Protein AF-A0A915DZE4-F1 (afdb_monomer)

Organism: NCBI:txid166011

Solvent-accessible surface area (backbone atoms only — not comparable to full-atom values): 8549 Å² total; per-residue (Å²): 81,28,52,60,48,32,35,72,76,48,43,93,74,42,76,78,79,46,72,68,59,49,50,32,49,51,51,36,54,49,49,38,57,76,71,64,41,83,84,52,57,71,71,50,49,54,31,91,88,83,24,43,66,71,43,42,73,46,45,52,67,72,55,49,53,52,49,68,74,32,65,48,63,41,57,67,70,63,56,72,71,45,89,78,80,74,65,86,56,54,60,44,42,77,54,52,53,59,51,54,53,51,54,60,71,72,52,84,82,71,94,85,78,86,88,83,89,82,85,80,90,76,90,69,97,53,104,80,70,78,86,79,89,127

InterPro domains:
  IPR029526 PiggyBac transposable element-derived protein [PF13843] (2-133)

pLDDT: mean 93.44, std 6.14, range [62.28, 98.31]

Structure (mmCIF, N/CA/C/O backbone):
data_AF-A0A915DZE4-F1
#
_entry.id   AF-A0A915DZE4-F1
#
loop_
_atom_site.group_PDB
_atom_site.id
_atom_site.type_symbol
_atom_site.label_atom_id
_atom_site.label_alt_id
_atom_site.label_comp_id
_atom_site.label_asym_id
_atom_site.label_entity_id
_atom_site.label_seq_id
_atom_site.pdbx_PDB_ins_code
_atom_site.Cartn_x
_atom_site.Cartn_y
_atom_site.Cartn_z
_atom_site.occupancy
_atom_site.B_iso_or_equiv
_atom_site.auth_seq_id
_atom_site.auth_comp_id
_atom_site.auth_asym_id
_atom_site.auth_atom_id
_atom_site.pdbx_PDB_model_num
ATOM 1 N N . MET A 1 1 ? 12.616 0.025 4.282 1.00 92.31 1 MET A N 1
ATOM 2 C CA . MET A 1 1 ? 11.963 -1.303 4.396 1.00 92.31 1 MET A CA 1
ATOM 3 C C . MET A 1 1 ? 11.655 -1.867 3.018 1.00 92.31 1 MET A C 1
ATOM 5 O O . MET A 1 1 ? 12.255 -2.870 2.667 1.00 92.31 1 MET A O 1
ATOM 9 N N . THR A 1 2 ? 10.856 -1.178 2.197 1.00 96.19 2 THR A N 1
ATOM 10 C CA . THR A 1 2 ? 10.621 -1.548 0.786 1.00 96.19 2 THR A CA 1
ATOM 11 C C . THR A 1 2 ? 11.912 -1.739 -0.018 1.00 96.19 2 THR A C 1
ATOM 13 O O . THR A 1 2 ? 12.112 -2.805 -0.581 1.00 96.19 2 THR A O 1
ATOM 16 N N . ASN A 1 3 ? 12.840 -0.768 0.001 1.00 96.62 3 ASN A N 1
ATOM 17 C CA . ASN A 1 3 ? 14.107 -0.893 -0.742 1.00 96.62 3 ASN A CA 1
ATOM 18 C C . ASN A 1 3 ? 14.984 -2.049 -0.254 1.00 96.62 3 ASN A C 1
ATOM 20 O O . ASN A 1 3 ? 15.502 -2.796 -1.071 1.00 96.62 3 ASN A O 1
ATOM 24 N N . LYS A 1 4 ? 15.081 -2.242 1.069 1.00 94.75 4 LYS A N 1
ATOM 25 C CA . LYS A 1 4 ? 15.804 -3.374 1.668 1.00 94.75 4 LYS A CA 1
ATOM 26 C C . LYS A 1 4 ? 15.255 -4.711 1.152 1.00 94.75 4 LYS A C 1
ATOM 28 O O . LYS A 1 4 ? 16.024 -5.571 0.745 1.00 94.75 4 LYS A O 1
ATOM 33 N N . GLU A 1 5 ? 13.932 -4.871 1.135 1.00 94.81 5 GLU A N 1
ATOM 34 C CA . GLU A 1 5 ? 13.288 -6.095 0.646 1.00 94.81 5 GLU A CA 1
ATOM 35 C C . GLU A 1 5 ? 13.426 -6.270 -0.874 1.00 94.81 5 GLU A C 1
ATOM 37 O O . GLU A 1 5 ? 13.701 -7.375 -1.338 1.00 94.81 5 GLU A O 1
ATOM 42 N N . GLY A 1 6 ? 13.269 -5.191 -1.645 1.00 95.50 6 GLY A N 1
ATOM 43 C CA . GLY A 1 6 ? 13.457 -5.202 -3.095 1.00 95.50 6 GLY A CA 1
ATOM 44 C C . GLY A 1 6 ? 14.870 -5.639 -3.483 1.00 95.50 6 GLY A C 1
ATOM 45 O O . GLY A 1 6 ? 15.023 -6.580 -4.261 1.00 95.50 6 GLY A O 1
ATOM 46 N N . SER A 1 7 ? 15.894 -5.043 -2.866 1.00 95.69 7 SER A N 1
ATOM 47 C CA . SER A 1 7 ? 17.296 -5.437 -3.053 1.00 95.69 7 SER A CA 1
ATOM 48 C C . SER A 1 7 ? 17.574 -6.864 -2.581 1.00 95.69 7 SER A C 1
ATOM 50 O O . SER A 1 7 ? 18.320 -7.578 -3.236 1.00 95.69 7 SER A O 1
ATOM 52 N N . ARG A 1 8 ? 16.952 -7.332 -1.491 1.00 94.31 8 ARG A N 1
ATOM 53 C CA . ARG A 1 8 ? 17.127 -8.716 -1.015 1.00 94.31 8 ARG A CA 1
ATOM 54 C C . ARG A 1 8 ? 16.645 -9.755 -2.033 1.00 94.31 8 ARG A C 1
ATOM 56 O O . ARG A 1 8 ? 17.244 -10.818 -2.137 1.00 94.31 8 ARG A O 1
ATOM 63 N N . VAL A 1 9 ? 15.541 -9.485 -2.734 1.00 94.94 9 VAL A N 1
ATOM 64 C CA . VAL A 1 9 ? 14.909 -10.465 -3.639 1.00 94.94 9 VAL A CA 1
ATOM 65 C C . VAL A 1 9 ? 15.387 -10.331 -5.083 1.00 94.94 9 VAL A C 1
ATOM 67 O O . VAL A 1 9 ? 15.516 -11.341 -5.766 1.00 94.94 9 VAL A O 1
ATOM 70 N N . LEU A 1 10 ? 15.617 -9.108 -5.563 1.00 94.38 10 LEU A N 1
ATOM 71 C CA . LEU A 1 10 ? 15.992 -8.841 -6.956 1.00 94.38 10 LEU A CA 1
ATOM 72 C C . LEU A 1 10 ? 17.455 -8.411 -7.129 1.00 94.38 10 LEU A C 1
ATOM 74 O O . LEU A 1 10 ? 17.883 -8.191 -8.261 1.00 94.38 10 LEU A O 1
ATOM 78 N N . ALA A 1 11 ? 18.220 -8.293 -6.039 1.00 93.31 11 ALA A N 1
ATOM 79 C CA . ALA A 1 11 ? 19.620 -7.878 -6.051 1.00 93.31 11 ALA A CA 1
ATOM 80 C C . ALA A 1 11 ? 19.826 -6.614 -6.908 1.00 93.31 11 ALA A C 1
ATOM 82 O O . ALA A 1 11 ? 19.128 -5.613 -6.724 1.00 93.31 11 ALA A O 1
ATOM 83 N N . ASN A 1 12 ? 20.740 -6.682 -7.875 1.00 90.06 12 ASN A N 1
ATOM 84 C CA . ASN A 1 12 ? 21.133 -5.568 -8.739 1.00 90.06 12 ASN A CA 1
ATOM 85 C C . ASN A 1 12 ? 20.039 -5.138 -9.734 1.00 90.06 12 ASN A C 1
ATOM 87 O O . ASN A 1 12 ? 20.157 -4.090 -10.358 1.00 90.06 12 ASN A O 1
ATOM 91 N N . VAL A 1 13 ? 18.961 -5.917 -9.878 1.00 93.88 13 VAL A N 1
ATOM 92 C CA . VAL A 1 13 ? 17.813 -5.569 -10.733 1.00 93.88 13 VAL A CA 1
ATOM 93 C C . VAL A 1 13 ? 16.864 -4.596 -10.019 1.00 93.88 13 VAL A C 1
ATOM 95 O O . VAL A 1 13 ? 16.047 -3.925 -10.656 1.00 93.88 13 VAL A O 1
ATOM 98 N N . TRP A 1 14 ? 16.940 -4.486 -8.687 1.00 96.81 14 TRP A N 1
ATOM 99 C CA . TRP A 1 14 ? 16.095 -3.557 -7.944 1.00 96.81 14 TRP A CA 1
ATOM 100 C C . TRP A 1 14 ? 16.567 -2.112 -8.101 1.00 96.81 14 TRP A C 1
ATOM 102 O O . TRP A 1 14 ? 17.586 -1.700 -7.551 1.00 96.81 14 TRP A O 1
ATOM 112 N N . LYS A 1 15 ? 15.737 -1.2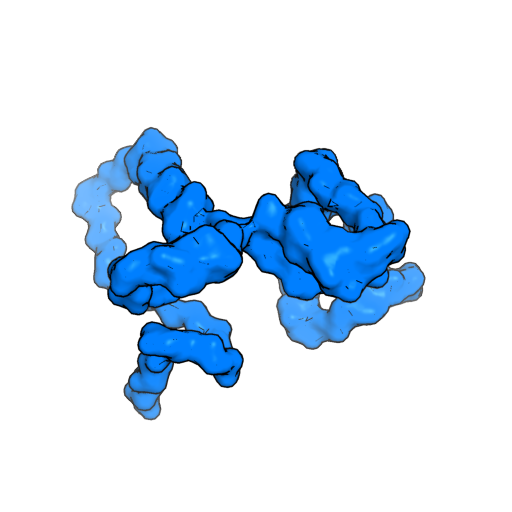95 -8.751 1.00 96.12 15 LYS A N 1
ATOM 113 C CA . LYS A 1 15 ? 15.829 0.161 -8.644 1.00 96.12 15 LYS A CA 1
ATOM 114 C C . LYS A 1 15 ? 15.226 0.616 -7.315 1.00 96.12 15 LYS A C 1
ATOM 116 O O . LYS A 1 15 ? 14.044 0.364 -7.059 1.00 96.12 15 LYS A O 1
ATOM 121 N N . SER A 1 16 ? 15.997 1.342 -6.508 1.00 97.38 16 SER A N 1
ATOM 122 C CA . SER A 1 16 ? 15.506 1.963 -5.273 1.00 97.38 16 SER A CA 1
ATOM 123 C C . SER A 1 16 ? 14.292 2.858 -5.532 1.00 97.38 16 SER A C 1
ATOM 125 O O . SER A 1 16 ? 14.325 3.750 -6.375 1.00 97.38 16 SER A O 1
ATOM 127 N N . LEU A 1 17 ? 13.214 2.601 -4.794 1.00 98.00 17 LEU A N 1
ATOM 128 C CA . LEU A 1 17 ? 12.009 3.416 -4.743 1.00 98.00 17 LEU A CA 1
ATOM 129 C C . LEU A 1 17 ? 12.315 4.725 -4.013 1.00 98.00 17 LEU A C 1
ATOM 131 O O . LEU A 1 17 ? 12.683 4.709 -2.833 1.00 98.00 17 LEU A O 1
ATOM 135 N N . THR A 1 18 ? 12.166 5.839 -4.723 1.00 98.00 18 THR A N 1
ATOM 136 C CA . THR A 1 18 ? 12.299 7.191 -4.167 1.00 98.00 18 THR A CA 1
ATOM 137 C C . THR A 1 18 ? 10.966 7.673 -3.598 1.00 98.00 18 THR A C 1
ATOM 139 O O . THR A 1 18 ? 9.907 7.117 -3.895 1.00 98.00 18 THR A O 1
ATOM 142 N N . ILE A 1 19 ? 10.998 8.736 -2.788 1.00 97.69 19 ILE A N 1
ATOM 143 C CA . ILE A 1 19 ? 9.777 9.351 -2.241 1.00 97.69 19 ILE A CA 1
ATOM 144 C C . ILE A 1 19 ? 8.887 9.888 -3.370 1.00 97.69 19 ILE A C 1
ATOM 146 O O . ILE A 1 19 ? 7.674 9.707 -3.337 1.00 97.69 19 ILE A O 1
ATOM 150 N N . GLU A 1 20 ? 9.480 10.517 -4.384 1.00 97.88 20 GLU A N 1
ATOM 151 C CA . GLU A 1 20 ? 8.759 11.047 -5.544 1.00 97.88 20 GLU A CA 1
ATOM 152 C C . GLU A 1 20 ? 8.062 9.935 -6.342 1.00 97.88 20 GLU A C 1
ATOM 154 O O . GLU A 1 20 ? 6.873 10.035 -6.640 1.00 97.88 20 GLU A O 1
ATOM 159 N N . GLU A 1 21 ? 8.765 8.833 -6.624 1.00 97.88 21 GLU A N 1
ATOM 160 C CA . GLU A 1 21 ? 8.179 7.677 -7.311 1.00 97.88 21 GLU A CA 1
ATOM 161 C C . GLU A 1 21 ? 7.088 7.015 -6.456 1.00 97.88 21 GLU A C 1
ATOM 163 O O . GLU A 1 21 ? 6.047 6.618 -6.980 1.00 97.88 21 GLU A O 1
ATOM 168 N N . PHE A 1 22 ? 7.266 6.958 -5.133 1.00 98.00 22 PHE A N 1
ATOM 169 C CA . PHE A 1 22 ? 6.233 6.460 -4.229 1.00 98.00 22 PHE A CA 1
ATOM 170 C C . PHE A 1 22 ? 4.981 7.352 -4.220 1.00 98.00 22 PHE A C 1
ATOM 172 O O . PHE A 1 22 ? 3.866 6.835 -4.236 1.00 98.00 22 PHE A O 1
ATOM 179 N N . ARG A 1 23 ? 5.132 8.681 -4.278 1.00 98.31 23 ARG A N 1
ATOM 180 C CA . ARG A 1 23 ? 3.997 9.611 -4.426 1.00 98.31 23 ARG A CA 1
ATOM 181 C C . ARG A 1 23 ? 3.270 9.411 -5.755 1.00 98.31 23 ARG A C 1
ATOM 183 O O . ARG A 1 23 ? 2.043 9.352 -5.757 1.00 98.31 23 ARG A O 1
ATOM 190 N N . ARG A 1 24 ? 3.998 9.230 -6.865 1.00 98.00 24 ARG A N 1
ATOM 191 C CA . ARG A 1 24 ? 3.398 8.875 -8.169 1.00 98.00 24 ARG A CA 1
ATOM 192 C C . ARG A 1 24 ? 2.627 7.557 -8.095 1.00 98.00 24 ARG A C 1
ATOM 194 O O . ARG A 1 24 ? 1.512 7.473 -8.597 1.00 98.00 24 ARG A O 1
ATOM 201 N N . PHE A 1 25 ? 3.183 6.553 -7.421 1.00 98.12 25 PHE A N 1
ATOM 202 C CA . PHE A 1 25 ? 2.518 5.271 -7.184 1.00 98.12 25 PHE A CA 1
ATOM 203 C C . PHE A 1 25 ? 1.201 5.426 -6.403 1.00 98.12 25 PHE A C 1
ATOM 205 O O . PHE A 1 25 ? 0.190 4.852 -6.806 1.00 98.12 25 PHE A O 1
ATOM 212 N N . LEU A 1 26 ? 1.180 6.233 -5.336 1.00 98.06 26 LEU A N 1
ATOM 213 C CA . LEU A 1 26 ? -0.057 6.544 -4.605 1.00 98.06 26 LEU A CA 1
ATOM 214 C C . LEU A 1 26 ? -1.068 7.290 -5.488 1.00 98.06 26 LEU A C 1
ATOM 216 O O . LEU A 1 26 ? -2.246 6.945 -5.486 1.00 98.06 26 LEU A O 1
ATOM 220 N N . GLY A 1 27 ? -0.607 8.249 -6.295 1.00 98.00 27 GLY A N 1
ATOM 221 C CA . GLY A 1 27 ? -1.447 8.945 -7.273 1.00 98.00 27 GLY A CA 1
ATOM 222 C C . GLY A 1 27 ? -2.109 7.987 -8.264 1.00 98.00 27 GLY A C 1
ATOM 223 O O . GLY A 1 27 ? -3.309 8.079 -8.506 1.00 98.00 27 GLY A O 1
ATOM 224 N N . VAL A 1 28 ? -1.363 7.001 -8.769 1.00 97.75 28 VAL A N 1
ATOM 225 C CA . VAL A 1 28 ? -1.914 5.938 -9.624 1.00 97.75 28 VAL A CA 1
ATOM 226 C C . VAL A 1 28 ? -2.987 5.125 -8.892 1.00 97.75 28 VAL A C 1
ATOM 228 O O . VAL A 1 28 ? -4.039 4.872 -9.474 1.00 97.75 28 VAL A O 1
ATOM 231 N N . LEU A 1 29 ? -2.778 4.747 -7.624 1.00 97.38 29 LEU A N 1
ATOM 232 C CA . LEU A 1 29 ? -3.801 4.037 -6.839 1.00 97.38 29 LEU A CA 1
ATOM 233 C C . LEU A 1 29 ? -5.084 4.865 -6.675 1.00 97.38 29 LEU A C 1
ATOM 235 O O . LEU A 1 29 ? -6.179 4.322 -6.832 1.00 97.38 29 LEU A O 1
ATOM 239 N N . PHE A 1 30 ? -4.963 6.171 -6.420 1.00 97.62 30 PHE A N 1
ATOM 240 C CA . PHE A 1 30 ? -6.121 7.064 -6.348 1.00 97.62 30 PHE A CA 1
ATOM 241 C C . PHE A 1 30 ? -6.852 7.162 -7.685 1.00 97.62 30 PHE A C 1
ATOM 243 O O . PHE A 1 30 ? -8.073 7.028 -7.714 1.00 97.62 30 PHE A O 1
ATOM 250 N N . LEU A 1 31 ? -6.127 7.310 -8.797 1.00 96.94 31 LEU A N 1
ATOM 251 C CA . LEU A 1 31 ? -6.727 7.345 -10.132 1.00 96.94 31 LEU A CA 1
ATOM 252 C C . LEU A 1 31 ? -7.471 6.043 -10.455 1.00 96.94 31 LEU A C 1
ATOM 254 O 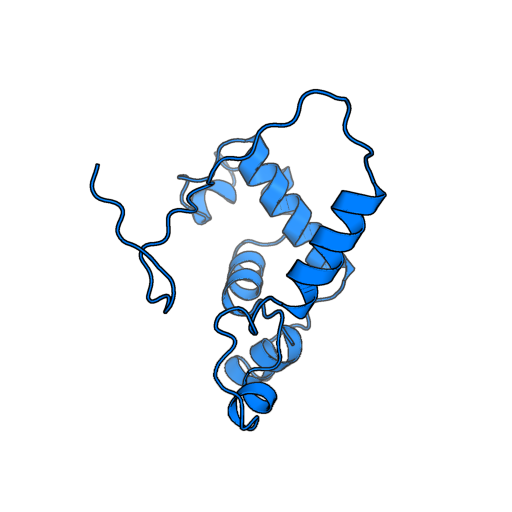O . LEU A 1 31 ? -8.598 6.096 -10.940 1.00 96.94 31 LEU A O 1
ATOM 258 N N . ILE A 1 32 ? -6.900 4.877 -10.137 1.00 96.50 32 ILE A N 1
ATOM 259 C CA . ILE A 1 32 ? -7.591 3.586 -10.305 1.00 96.50 32 ILE A CA 1
ATOM 260 C C . ILE A 1 32 ? -8.916 3.575 -9.528 1.00 96.50 32 ILE A C 1
ATOM 262 O O . ILE A 1 32 ? -9.927 3.108 -10.053 1.00 96.50 32 ILE A O 1
ATOM 266 N N . GLY A 1 33 ? -8.929 4.121 -8.308 1.00 95.94 33 GLY A N 1
ATOM 267 C CA . GLY A 1 33 ? -10.142 4.284 -7.504 1.00 95.94 33 GLY A CA 1
ATOM 268 C C . GLY A 1 33 ? -11.175 5.206 -8.155 1.00 95.94 33 GLY A C 1
ATOM 269 O O . GLY A 1 33 ? -12.326 4.803 -8.325 1.00 95.94 33 GLY A O 1
ATOM 270 N N . VAL A 1 34 ? -10.758 6.404 -8.580 1.00 95.81 34 VAL A N 1
ATOM 271 C CA . VAL A 1 34 ? -11.610 7.402 -9.257 1.00 95.81 34 VAL A CA 1
ATOM 272 C C . VAL A 1 34 ? -12.269 6.812 -10.502 1.00 95.81 34 VAL A C 1
ATOM 274 O O . VAL A 1 34 ? -13.474 6.949 -10.699 1.00 95.81 34 VAL A O 1
ATOM 277 N N . TYR A 1 35 ? -11.504 6.079 -11.307 1.00 94.94 35 TYR A N 1
ATOM 278 C CA . TYR A 1 35 ? -12.002 5.451 -12.527 1.00 94.94 35 TYR A CA 1
ATOM 279 C C . TYR A 1 35 ? -12.706 4.108 -12.310 1.00 94.94 35 TYR A C 1
ATOM 281 O O . TYR A 1 35 ? -13.032 3.435 -13.286 1.00 94.94 35 TYR A O 1
ATOM 289 N N . ARG A 1 36 ? -12.945 3.708 -11.053 1.00 95.00 36 ARG A N 1
ATOM 290 C CA . ARG A 1 36 ? -13.609 2.447 -10.678 1.00 95.00 36 ARG A CA 1
ATOM 291 C C . ARG A 1 36 ? -12.917 1.193 -11.233 1.00 95.00 36 ARG A C 1
ATOM 293 O O . ARG A 1 36 ? -13.540 0.140 -11.350 1.00 95.00 36 ARG A O 1
ATOM 300 N N . GLY A 1 37 ? -11.609 1.261 -11.474 1.00 93.75 37 GLY A N 1
ATOM 301 C CA . GLY A 1 37 ? -10.816 0.204 -12.107 1.00 93.75 37 GLY A CA 1
ATOM 302 C C . GLY A 1 37 ? -10.439 -0.968 -11.197 1.00 93.75 37 GLY A C 1
ATOM 303 O O . GLY A 1 37 ? -9.560 -1.750 -11.544 1.00 93.75 37 GLY A O 1
ATOM 304 N N . LYS A 1 38 ? -11.069 -1.116 -10.021 1.00 89.06 38 LYS A N 1
ATOM 305 C CA . LYS A 1 38 ? -10.704 -2.130 -9.008 1.00 89.06 38 LYS A CA 1
ATOM 306 C C . LYS A 1 38 ? -10.762 -3.578 -9.518 1.00 89.06 38 LYS A C 1
ATOM 308 O O . LYS A 1 38 ? -10.032 -4.425 -9.017 1.00 89.06 38 LYS A O 1
ATOM 313 N N . ASN A 1 39 ? -11.637 -3.846 -10.488 1.00 91.06 39 ASN A N 1
ATOM 314 C CA . ASN A 1 39 ? -11.852 -5.170 -11.076 1.00 91.06 39 ASN A CA 1
ATOM 315 C C . ASN A 1 39 ? -11.245 -5.287 -12.484 1.00 91.06 39 ASN A C 1
ATOM 317 O O . ASN A 1 39 ? -11.389 -6.323 -13.128 1.00 91.06 39 ASN A O 1
ATOM 321 N N . GLU A 1 40 ? -10.585 -4.237 -12.978 1.00 94.31 40 GLU A N 1
ATOM 322 C CA . GLU A 1 40 ? -9.905 -4.282 -14.267 1.00 94.31 40 GLU A CA 1
ATOM 323 C C . GLU A 1 40 ? -8.557 -5.000 -14.108 1.00 94.31 40 GLU A C 1
ATOM 325 O O . GLU A 1 40 ? -7.804 -4.713 -13.168 1.00 94.31 40 GLU A O 1
ATOM 330 N N . PRO A 1 41 ? -8.192 -5.911 -15.026 1.00 94.56 41 PRO A N 1
ATOM 331 C CA . PRO A 1 41 ? -6.851 -6.466 -15.037 1.00 94.56 41 PRO A CA 1
ATOM 332 C C . PRO A 1 41 ? -5.822 -5.339 -15.147 1.00 94.56 41 PRO A C 1
ATOM 334 O O . PRO A 1 41 ? -5.907 -4.493 -16.036 1.00 94.56 41 PRO A O 1
ATOM 337 N N . VAL A 1 42 ? -4.801 -5.356 -14.290 1.00 93.56 42 VAL A N 1
ATOM 338 C CA . VAL A 1 42 ? -3.739 -4.334 -14.296 1.00 93.56 42 VAL A CA 1
ATOM 339 C C . VAL A 1 42 ? -3.132 -4.103 -15.694 1.00 93.56 42 VAL A C 1
ATOM 341 O O . VAL A 1 42 ? -2.911 -2.949 -16.045 1.00 93.56 42 VAL A O 1
ATOM 344 N N . PRO A 1 43 ? -2.912 -5.108 -16.567 1.00 95.00 43 PRO A N 1
ATOM 345 C CA . PRO A 1 43 ? -2.443 -4.839 -17.927 1.00 95.00 43 PRO A CA 1
ATOM 346 C C . PRO A 1 43 ? -3.392 -3.980 -18.772 1.00 95.00 43 PRO A C 1
ATOM 348 O O . PRO A 1 43 ? -2.908 -3.239 -19.624 1.00 95.00 43 PRO A O 1
ATOM 351 N N . MET A 1 44 ? -4.705 -4.052 -18.535 1.00 95.38 44 MET A N 1
ATOM 352 C CA . MET A 1 44 ? -5.715 -3.263 -19.250 1.00 95.38 44 MET A CA 1
ATOM 353 C C . MET A 1 44 ? -5.708 -1.802 -18.805 1.00 95.38 44 MET A C 1
ATOM 355 O O . MET A 1 44 ? -5.764 -0.914 -19.650 1.00 95.38 44 MET A O 1
ATOM 359 N N . LEU A 1 45 ? -5.494 -1.542 -17.510 1.00 95.38 45 LEU A N 1
ATOM 360 C CA . LEU A 1 45 ? -5.321 -0.182 -16.982 1.00 95.38 45 LEU A CA 1
ATOM 361 C C . LEU A 1 45 ? -4.165 0.571 -17.679 1.00 95.38 45 LEU A C 1
ATOM 363 O O . LEU A 1 45 ? -4.233 1.788 -17.855 1.00 95.38 45 LEU A O 1
ATOM 367 N N . TRP A 1 46 ? -3.139 -0.169 -18.125 1.00 96.38 46 TRP A N 1
ATOM 368 C CA . TRP A 1 46 ? -1.971 0.332 -18.861 1.00 96.38 46 TRP A CA 1
ATOM 369 C C . TRP A 1 46 ? -2.015 0.091 -20.380 1.00 96.38 46 TRP A C 1
ATOM 371 O O . TRP A 1 46 ? -1.020 0.341 -21.061 1.00 96.38 46 TRP A O 1
ATOM 381 N N . ASN A 1 47 ? -3.121 -0.405 -20.938 1.00 95.88 47 ASN A N 1
ATOM 382 C CA . ASN A 1 47 ? -3.235 -0.630 -22.379 1.00 95.88 47 ASN A CA 1
ATOM 383 C C . ASN A 1 47 ? -3.210 0.708 -23.138 1.00 95.88 47 ASN A C 1
ATOM 385 O O . ASN A 1 47 ? -3.740 1.691 -22.634 1.00 95.88 47 ASN A O 1
ATOM 389 N N . MET A 1 48 ? -2.617 0.761 -24.334 1.00 94.31 48 MET A N 1
ATOM 390 C CA . MET A 1 48 ? -2.505 1.997 -25.127 1.00 94.31 48 MET A CA 1
ATOM 391 C C . MET A 1 48 ? -3.853 2.531 -25.628 1.00 94.31 48 MET A C 1
ATOM 393 O O . MET A 1 48 ? -4.071 3.738 -25.590 1.00 94.31 48 MET A O 1
ATOM 397 N N . ASN A 1 49 ? -4.755 1.636 -26.031 1.00 93.62 49 ASN A N 1
ATOM 398 C CA . ASN A 1 49 ? -6.012 1.973 -26.700 1.00 93.62 49 ASN A CA 1
ATOM 399 C C . ASN A 1 49 ? -7.167 2.153 -25.710 1.00 93.62 49 ASN A C 1
ATOM 401 O O . ASN A 1 49 ? -7.982 3.051 -25.872 1.00 93.62 49 ASN A O 1
ATOM 405 N N . ILE A 1 50 ? -7.235 1.293 -24.689 1.00 91.38 50 ILE A N 1
ATOM 406 C CA . ILE A 1 50 ? -8.357 1.257 -23.730 1.00 91.38 50 ILE A CA 1
ATOM 407 C C . ILE A 1 50 ? -7.956 1.637 -22.301 1.00 91.38 50 ILE A C 1
ATOM 409 O O . ILE A 1 50 ? -8.809 1.808 -21.434 1.00 91.38 50 ILE A O 1
ATOM 413 N N . GLY A 1 51 ? -6.653 1.737 -22.033 1.00 92.19 51 GLY A N 1
ATOM 414 C CA . GLY A 1 51 ? -6.142 2.163 -20.736 1.00 92.19 51 GLY A CA 1
ATOM 415 C C . GLY A 1 51 ? -6.153 3.681 -20.593 1.00 92.19 51 GLY A C 1
ATOM 416 O O . GLY A 1 51 ? -6.541 4.422 -21.495 1.00 92.19 51 GLY A O 1
ATOM 417 N N . ARG A 1 52 ? -5.680 4.161 -19.443 1.00 93.75 52 ARG A N 1
ATOM 418 C CA . ARG A 1 52 ? -5.730 5.589 -19.102 1.00 93.75 52 ARG A CA 1
ATOM 419 C C . ARG A 1 52 ? -4.338 6.184 -19.154 1.00 93.75 52 ARG A C 1
ATOM 421 O O . ARG A 1 52 ? -3.434 5.726 -18.457 1.00 93.75 52 ARG A O 1
ATOM 428 N N . GLU A 1 53 ? -4.174 7.227 -19.958 1.00 93.81 53 GLU A N 1
ATOM 429 C CA . GLU A 1 53 ? -2.875 7.863 -20.164 1.00 93.81 53 GLU A CA 1
ATOM 430 C C . GLU A 1 53 ? -2.265 8.377 -18.853 1.00 93.81 53 GLU A C 1
ATOM 432 O O . GLU A 1 53 ? -1.099 8.115 -18.577 1.00 93.81 53 GLU A O 1
ATOM 437 N N . CYS A 1 54 ? -3.063 9.005 -17.987 1.00 93.81 54 CYS A N 1
ATOM 438 C CA . CYS A 1 54 ? -2.606 9.481 -16.679 1.00 93.81 54 CYS A CA 1
ATOM 439 C C . CYS A 1 54 ? -2.070 8.358 -15.768 1.00 93.81 54 CYS A C 1
ATOM 441 O O . CYS A 1 54 ? -1.129 8.580 -15.007 1.00 93.81 54 CYS A O 1
ATOM 443 N N . ILE A 1 55 ? -2.607 7.137 -15.877 1.00 94.88 55 ILE A N 1
ATOM 444 C CA . ILE A 1 55 ? -2.096 5.957 -15.164 1.00 94.88 55 ILE A CA 1
ATOM 445 C C . ILE A 1 55 ? -0.777 5.490 -15.792 1.00 94.88 55 ILE A C 1
ATOM 447 O O . ILE A 1 55 ? 0.198 5.257 -15.072 1.00 94.88 55 ILE A O 1
ATOM 451 N N . ARG A 1 56 ? -0.725 5.395 -17.129 1.00 94.50 56 ARG A N 1
ATOM 452 C CA . ARG A 1 56 ? 0.477 4.974 -17.871 1.00 94.50 56 ARG A CA 1
ATOM 453 C C . ARG A 1 56 ? 1.662 5.906 -17.634 1.00 94.50 56 ARG A C 1
ATOM 455 O O . ARG A 1 56 ? 2.761 5.423 -17.366 1.00 94.50 56 ARG A O 1
ATOM 462 N N . ASN A 1 57 ? 1.416 7.211 -17.689 1.00 94.44 57 ASN A N 1
ATOM 463 C CA . ASN A 1 57 ? 2.429 8.253 -17.531 1.00 94.44 57 ASN A CA 1
ATOM 464 C C . ASN A 1 57 ? 2.831 8.451 -16.060 1.00 94.44 57 ASN A C 1
ATOM 466 O O . ASN A 1 57 ? 3.915 8.958 -15.786 1.00 94.44 57 ASN A O 1
ATOM 470 N N . GLY A 1 58 ? 1.991 8.030 -15.105 1.00 95.56 58 GLY A N 1
ATOM 471 C CA . GLY A 1 58 ? 2.295 8.112 -13.677 1.00 95.56 58 GLY A CA 1
ATOM 472 C C . GLY A 1 58 ? 3.410 7.155 -13.248 1.00 95.56 58 GLY A C 1
ATOM 473 O O . GLY A 1 58 ? 4.416 7.578 -12.679 1.00 95.56 58 GLY A O 1
ATOM 474 N N . VAL A 1 59 ? 3.246 5.854 -13.507 1.00 96.38 59 VAL A N 1
ATOM 475 C CA . VAL A 1 59 ? 4.247 4.814 -13.201 1.00 96.38 59 VAL A CA 1
ATOM 476 C C . VAL A 1 59 ? 4.176 3.729 -14.270 1.00 96.38 59 VAL A C 1
ATOM 478 O O . VAL A 1 59 ? 3.091 3.262 -14.594 1.00 96.38 59 VAL A O 1
ATOM 481 N N . ALA A 1 60 ? 5.315 3.251 -14.780 1.00 96.44 60 ALA A N 1
ATOM 482 C CA . ALA A 1 60 ? 5.330 2.141 -15.736 1.00 96.44 60 ALA A CA 1
ATOM 483 C C . ALA A 1 60 ? 4.725 0.852 -15.137 1.00 96.44 60 ALA A C 1
ATOM 485 O O . ALA A 1 60 ? 5.013 0.498 -13.993 1.00 96.44 60 ALA A O 1
ATOM 486 N N . ARG A 1 61 ? 3.959 0.082 -15.923 1.00 96.81 61 ARG A N 1
ATOM 487 C CA . ARG A 1 61 ? 3.230 -1.120 -15.456 1.00 96.81 61 ARG A CA 1
ATOM 488 C C . ARG A 1 61 ? 4.095 -2.108 -14.664 1.00 96.81 61 ARG A C 1
ATOM 490 O O . ARG A 1 61 ? 3.731 -2.535 -13.572 1.00 96.81 61 ARG A O 1
ATOM 497 N N . ASN A 1 62 ? 5.256 -2.481 -15.204 1.00 95.94 62 ASN A N 1
ATOM 498 C CA . ASN A 1 62 ? 6.144 -3.447 -14.546 1.00 95.94 62 ASN A CA 1
ATOM 499 C C . ASN A 1 62 ? 6.714 -2.878 -13.239 1.00 95.94 62 ASN A C 1
ATOM 501 O O . ASN A 1 62 ? 6.883 -3.608 -12.262 1.00 95.94 62 ASN A O 1
ATOM 505 N N . ARG A 1 63 ? 6.951 -1.562 -13.194 1.00 96.62 63 ARG A N 1
ATOM 506 C CA . ARG A 1 63 ? 7.394 -0.871 -11.986 1.00 96.62 63 ARG A CA 1
ATOM 507 C C . ARG A 1 63 ? 6.292 -0.826 -10.927 1.00 96.62 63 ARG A C 1
ATOM 509 O O . ARG A 1 63 ? 6.573 -1.080 -9.761 1.00 96.62 63 ARG A O 1
ATOM 516 N N . PHE A 1 64 ? 5.040 -0.607 -11.327 1.00 97.31 64 PHE A N 1
ATOM 517 C CA . PHE A 1 64 ? 3.877 -0.690 -10.441 1.00 97.31 64 PHE A CA 1
ATOM 518 C C . PHE A 1 64 ? 3.764 -2.075 -9.779 1.00 97.31 64 PHE A C 1
ATOM 520 O O . PHE A 1 64 ? 3.657 -2.162 -8.556 1.00 97.31 64 PHE A O 1
ATOM 527 N N . TYR A 1 65 ? 3.906 -3.162 -10.549 1.00 96.50 65 TYR A N 1
ATOM 528 C CA . TYR A 1 65 ? 3.944 -4.527 -10.001 1.00 96.50 65 TYR A CA 1
ATOM 529 C C . TYR A 1 65 ? 5.101 -4.758 -9.026 1.00 96.50 65 TYR A C 1
ATOM 531 O O . TYR A 1 65 ? 4.917 -5.380 -7.978 1.00 96.50 65 TYR A O 1
ATOM 539 N N . GLN A 1 66 ? 6.296 -4.266 -9.357 1.00 96.69 66 GLN A N 1
ATOM 540 C CA . GLN A 1 66 ? 7.458 -4.359 -8.475 1.00 96.69 66 GLN A CA 1
ATOM 541 C C . GLN A 1 66 ? 7.203 -3.656 -7.136 1.00 96.69 66 GLN A C 1
ATOM 543 O O . GLN A 1 66 ? 7.438 -4.249 -6.082 1.00 96.69 66 GLN A O 1
ATOM 548 N N . ILE A 1 67 ? 6.685 -2.424 -7.165 1.00 97.81 67 ILE A N 1
ATOM 549 C CA . ILE A 1 67 ? 6.366 -1.667 -5.950 1.00 97.81 67 ILE A CA 1
ATOM 550 C C . ILE A 1 67 ? 5.299 -2.407 -5.137 1.00 97.81 67 ILE A C 1
ATOM 552 O O . ILE A 1 67 ? 5.524 -2.650 -3.954 1.00 97.81 67 ILE A O 1
ATOM 556 N N . LEU A 1 68 ? 4.200 -2.851 -5.762 1.00 96.25 68 LEU A N 1
ATOM 557 C CA . LEU A 1 68 ? 3.150 -3.628 -5.088 1.00 96.25 68 LEU A CA 1
ATOM 558 C C . LEU A 1 68 ? 3.699 -4.874 -4.384 1.00 96.25 68 LEU A C 1
ATOM 560 O O . LEU A 1 68 ? 3.345 -5.150 -3.240 1.00 96.25 68 LEU A O 1
ATOM 564 N N . ARG A 1 69 ? 4.584 -5.626 -5.047 1.00 95.88 69 ARG A N 1
ATOM 565 C CA . ARG A 1 69 ? 5.151 -6.869 -4.506 1.00 95.88 69 ARG A CA 1
ATOM 566 C C . ARG A 1 69 ? 6.048 -6.628 -3.288 1.00 95.88 69 ARG A C 1
ATOM 568 O O . ARG A 1 69 ? 6.041 -7.420 -2.336 1.00 95.88 69 ARG A O 1
ATOM 575 N N . PHE A 1 70 ? 6.844 -5.562 -3.317 1.00 96.88 70 PHE A N 1
ATOM 576 C CA . PHE A 1 70 ? 7.897 -5.323 -2.326 1.00 96.88 70 PHE A CA 1
ATOM 577 C C . PHE A 1 70 ? 7.578 -4.229 -1.310 1.00 96.88 70 PHE A C 1
ATOM 579 O O . PHE A 1 70 ? 8.395 -3.998 -0.423 1.00 96.88 70 PHE A O 1
ATOM 586 N N . LEU A 1 71 ? 6.406 -3.590 -1.375 1.00 97.06 71 LEU A N 1
ATOM 587 C CA . LEU A 1 71 ? 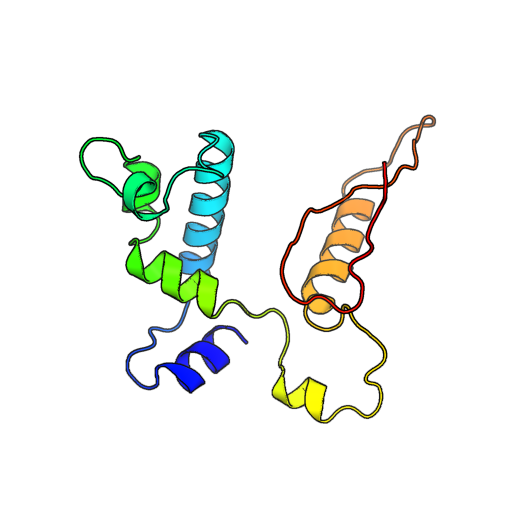5.981 -2.605 -0.382 1.00 97.06 71 LEU A CA 1
ATOM 588 C C . LEU A 1 71 ? 6.001 -3.222 1.028 1.00 97.06 71 LEU A C 1
ATOM 590 O O . LEU A 1 71 ? 5.443 -4.300 1.265 1.00 97.06 71 LEU A O 1
ATOM 594 N N . ARG A 1 72 ? 6.700 -2.565 1.961 1.00 95.62 72 ARG A N 1
ATOM 595 C CA . ARG A 1 72 ? 6.828 -2.982 3.367 1.00 95.62 72 ARG A CA 1
ATOM 596 C C . ARG A 1 72 ? 6.766 -1.770 4.294 1.00 95.62 72 ARG A C 1
ATOM 598 O O . ARG A 1 72 ? 7.461 -0.783 4.055 1.00 95.62 72 ARG A O 1
ATOM 605 N N . PHE A 1 73 ? 6.031 -1.909 5.397 1.00 94.94 73 PHE A N 1
ATOM 606 C CA . PHE A 1 73 ? 5.882 -0.888 6.446 1.00 94.94 73 PHE A CA 1
ATOM 607 C C . PHE A 1 73 ? 6.567 -1.262 7.773 1.00 94.94 73 PHE A C 1
ATOM 609 O O . PHE A 1 73 ? 6.554 -0.483 8.723 1.00 94.94 73 PHE A O 1
ATOM 616 N N . ASP A 1 74 ? 7.214 -2.428 7.822 1.00 93.06 74 ASP A N 1
ATOM 617 C CA . ASP A 1 74 ? 8.024 -2.883 8.952 1.00 93.06 74 ASP A CA 1
ATOM 618 C C . ASP A 1 74 ? 9.257 -3.688 8.475 1.00 93.06 74 ASP A C 1
ATOM 620 O O . ASP A 1 74 ? 9.314 -4.141 7.325 1.00 93.06 74 ASP A O 1
ATOM 624 N N . ASP A 1 75 ? 10.255 -3.863 9.350 1.00 90.31 75 ASP A N 1
ATOM 625 C CA . ASP A 1 75 ? 11.398 -4.756 9.132 1.00 90.31 75 ASP A CA 1
ATOM 626 C C . ASP A 1 75 ? 11.081 -6.159 9.675 1.00 90.31 75 ASP A C 1
ATOM 628 O O . ASP A 1 75 ? 11.129 -6.426 10.879 1.00 90.31 75 ASP A O 1
ATOM 632 N N . ALA A 1 76 ? 10.783 -7.079 8.755 1.00 87.12 76 ALA A N 1
ATOM 633 C CA . ALA A 1 76 ? 10.419 -8.449 9.093 1.00 87.12 76 ALA A CA 1
ATOM 634 C C . ALA A 1 76 ? 11.544 -9.236 9.789 1.00 87.12 76 ALA A C 1
ATOM 636 O O . ALA A 1 76 ? 11.245 -10.132 10.578 1.00 87.12 76 ALA A O 1
ATOM 637 N N . GLU A 1 77 ? 12.818 -8.938 9.522 1.00 87.06 77 GLU A N 1
ATOM 638 C CA . GLU A 1 77 ? 13.941 -9.618 10.178 1.00 87.06 77 GLU A CA 1
ATOM 639 C C . GLU A 1 77 ? 14.055 -9.192 11.629 1.00 87.06 77 GLU A C 1
ATOM 641 O O . GLU A 1 77 ? 14.144 -10.047 12.511 1.00 87.06 77 GLU A O 1
ATOM 646 N N . ARG A 1 78 ? 13.981 -7.881 11.880 1.00 86.12 78 ARG A N 1
ATOM 647 C CA . ARG A 1 78 ? 13.976 -7.345 13.242 1.00 86.12 78 ARG A CA 1
ATOM 648 C C . ARG A 1 78 ? 12.801 -7.915 14.028 1.00 86.12 78 ARG A C 1
ATOM 650 O O . ARG A 1 78 ? 12.998 -8.427 15.123 1.00 86.12 78 ARG A O 1
ATOM 657 N N . ARG A 1 79 ? 11.599 -7.903 13.448 1.00 86.69 79 ARG A N 1
ATOM 658 C CA . ARG A 1 79 ? 10.393 -8.425 14.104 1.00 86.69 79 ARG A CA 1
ATOM 659 C C . ARG A 1 79 ? 10.481 -9.914 14.430 1.00 86.69 79 ARG A C 1
ATOM 661 O O . ARG A 1 79 ? 10.022 -10.322 15.488 1.00 86.69 79 ARG A O 1
ATOM 668 N N . ARG A 1 80 ? 11.098 -10.736 13.571 1.00 84.75 80 ARG A N 1
ATOM 669 C CA . ARG A 1 80 ? 11.300 -12.172 13.853 1.00 84.75 80 ARG A CA 1
ATOM 670 C C . ARG A 1 80 ? 12.186 -12.433 15.075 1.00 84.75 80 ARG A C 1
ATOM 672 O O . ARG A 1 80 ? 12.027 -13.489 15.687 1.00 84.75 80 ARG A O 1
ATOM 679 N N . ARG A 1 81 ? 13.088 -11.503 15.404 1.00 84.69 81 ARG A N 1
ATOM 680 C CA . ARG A 1 81 ? 14.013 -11.581 16.546 1.00 84.69 81 ARG A CA 1
ATOM 681 C C . ARG A 1 81 ? 13.416 -11.051 17.853 1.00 84.69 81 ARG A C 1
ATOM 683 O O . ARG A 1 81 ? 14.018 -11.259 18.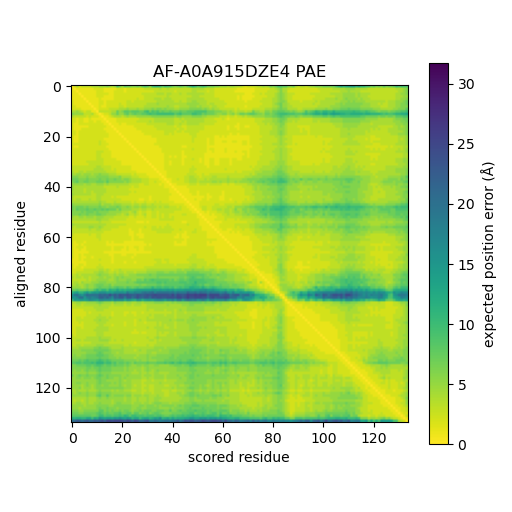897 1.00 84.69 81 ARG A O 1
ATOM 690 N N . LEU A 1 82 ? 12.269 -10.366 17.812 1.00 80.62 82 LEU A N 1
ATOM 691 C CA . LEU A 1 82 ? 11.632 -9.848 19.022 1.00 80.62 82 LEU A CA 1
ATOM 692 C C . LEU A 1 82 ? 10.925 -10.982 19.796 1.00 80.62 82 LEU A C 1
ATOM 694 O O . LEU A 1 82 ? 10.238 -11.792 19.161 1.00 80.62 82 LEU A O 1
ATOM 698 N N . PRO A 1 83 ? 11.057 -11.034 21.139 1.00 66.44 83 PRO A N 1
ATOM 699 C CA . PRO A 1 83 ? 10.421 -12.062 21.973 1.00 66.44 83 PRO A CA 1
ATOM 700 C C . PRO A 1 83 ? 8.888 -12.011 21.913 1.00 66.44 83 PRO A C 1
ATOM 702 O O . PRO A 1 83 ? 8.208 -13.036 21.932 1.00 66.44 83 PRO A O 1
ATOM 705 N N . GLU A 1 84 ? 8.330 -10.808 21.784 1.00 62.28 84 GLU A N 1
ATOM 706 C CA . GLU A 1 84 ? 6.892 -10.569 21.834 1.00 62.28 84 GLU A CA 1
ATOM 707 C C . GLU A 1 84 ? 6.251 -10.656 20.447 1.00 62.28 84 GLU A C 1
ATOM 709 O O . GLU A 1 84 ? 6.002 -9.665 19.761 1.00 62.28 84 GLU A O 1
ATOM 714 N N . ARG A 1 85 ? 5.933 -11.879 20.018 1.00 67.31 85 ARG A N 1
ATOM 715 C CA . ARG A 1 85 ? 5.216 -12.146 18.755 1.00 67.31 85 ARG A CA 1
ATOM 716 C C . ARG A 1 85 ? 3.693 -11.987 18.861 1.00 67.31 85 ARG A C 1
ATOM 718 O O . ARG A 1 85 ? 2.958 -12.635 18.119 1.00 67.31 85 ARG A O 1
ATOM 725 N N . ARG A 1 86 ? 3.204 -11.173 19.801 1.00 76.50 86 ARG A N 1
ATOM 726 C CA . ARG A 1 86 ? 1.765 -11.073 20.104 1.00 76.50 86 ARG A CA 1
ATOM 727 C C . ARG A 1 86 ? 1.030 -10.068 19.218 1.00 76.50 86 ARG A C 1
ATOM 729 O O . ARG A 1 86 ? -0.128 -10.303 18.882 1.00 76.50 86 ARG A O 1
ATOM 736 N N . ASP A 1 87 ? 1.695 -8.996 18.786 1.00 88.25 87 ASP A N 1
ATOM 737 C CA . ASP A 1 87 ? 1.055 -7.982 17.945 1.00 88.25 87 ASP A CA 1
ATOM 738 C C . ASP A 1 87 ? 0.903 -8.461 16.491 1.00 88.25 87 ASP A C 1
ATOM 740 O O . ASP A 1 87 ? 1.820 -8.369 15.668 1.00 88.25 87 ASP A O 1
ATOM 744 N N . LYS A 1 88 ? -0.295 -8.949 16.156 1.00 89.69 88 LYS A N 1
ATOM 745 C CA . LYS A 1 88 ? -0.633 -9.382 14.795 1.00 89.69 88 LYS A CA 1
ATOM 746 C C . LYS A 1 88 ? -0.646 -8.224 13.778 1.00 89.69 88 LYS A C 1
ATOM 748 O O . LYS A 1 88 ? -0.478 -8.489 12.587 1.00 89.69 88 LYS A O 1
ATOM 753 N N . LEU A 1 89 ? -0.798 -6.968 14.217 1.00 91.75 89 LEU A N 1
ATOM 754 C CA . LEU A 1 89 ? -0.782 -5.760 13.371 1.00 91.75 89 LEU A CA 1
ATOM 755 C C . LEU A 1 89 ? 0.600 -5.098 13.269 1.00 91.75 89 LEU A C 1
ATOM 757 O O . LEU A 1 89 ? 0.759 -4.125 12.525 1.00 91.75 89 LEU A O 1
ATOM 761 N N . ALA A 1 90 ? 1.623 -5.654 13.925 1.00 91.44 90 ALA A N 1
ATOM 762 C CA . ALA A 1 90 ? 2.992 -5.144 13.875 1.00 91.44 90 ALA A CA 1
ATOM 763 C C . ALA A 1 90 ? 3.505 -4.799 12.455 1.00 91.44 90 ALA A C 1
ATOM 765 O O . ALA A 1 90 ? 4.185 -3.780 12.322 1.00 91.44 90 ALA A O 1
ATOM 766 N N . PRO A 1 91 ? 3.167 -5.547 11.374 1.00 92.81 91 PRO A N 1
ATOM 767 C CA . PRO A 1 91 ? 3.619 -5.208 10.024 1.00 92.81 91 PRO A CA 1
ATOM 768 C C . PRO A 1 91 ? 3.183 -3.835 9.495 1.00 92.81 91 PRO A C 1
ATOM 770 O O . PRO A 1 91 ? 3.820 -3.355 8.562 1.00 92.81 91 PRO A O 1
ATOM 773 N N . ILE A 1 92 ? 2.118 -3.233 10.039 1.00 94.38 92 ILE A N 1
ATOM 774 C CA . ILE A 1 92 ? 1.582 -1.929 9.604 1.00 94.38 92 ILE A CA 1
ATOM 775 C C . ILE A 1 92 ? 1.515 -0.885 10.725 1.00 94.38 92 ILE A C 1
ATOM 777 O O . ILE A 1 92 ? 1.281 0.289 10.444 1.00 94.38 92 ILE A O 1
ATOM 781 N N . ARG A 1 93 ? 1.751 -1.284 11.982 1.00 92.94 93 ARG A N 1
ATOM 782 C CA . ARG A 1 93 ? 1.599 -0.449 13.186 1.00 92.94 93 ARG A CA 1
ATOM 783 C C . ARG A 1 93 ? 2.258 0.928 13.063 1.00 92.94 93 ARG A C 1
ATOM 785 O O . ARG A 1 93 ? 1.650 1.932 13.408 1.00 92.94 93 ARG A O 1
ATOM 792 N N . LYS A 1 94 ? 3.474 0.977 12.505 1.00 93.12 94 LYS A N 1
ATOM 793 C CA . LYS A 1 94 ? 4.271 2.210 12.342 1.00 93.12 94 LYS A CA 1
ATOM 794 C C . LYS A 1 94 ? 3.657 3.247 11.402 1.00 93.12 94 LYS A C 1
ATOM 796 O O . LYS A 1 94 ? 4.073 4.396 11.442 1.00 93.12 94 LYS A O 1
ATOM 801 N N . VAL A 1 95 ? 2.722 2.843 10.547 1.00 95.38 95 VAL A N 1
ATOM 802 C CA . VAL A 1 95 ? 1.969 3.753 9.672 1.00 95.38 95 VAL A CA 1
ATOM 803 C C . VAL A 1 95 ? 0.557 3.953 10.207 1.00 95.38 95 VAL A C 1
ATOM 805 O O . VAL A 1 95 ? 0.052 5.067 10.189 1.00 95.38 95 VAL A O 1
ATOM 808 N N . PHE A 1 96 ? -0.056 2.889 10.725 1.00 95.81 96 PHE A N 1
ATOM 809 C CA . PHE A 1 96 ? -1.434 2.908 11.198 1.00 95.81 96 PHE A CA 1
ATOM 810 C C . PHE A 1 96 ? -1.641 3.793 12.438 1.00 95.81 96 PHE A C 1
ATOM 812 O O . PHE A 1 96 ? -2.588 4.573 12.464 1.00 95.81 96 PHE A O 1
ATOM 819 N N . GLU A 1 97 ? -0.762 3.718 13.446 1.00 96.62 97 GLU A N 1
ATOM 820 C CA . GLU A 1 97 ? -0.925 4.527 14.667 1.00 96.62 97 GLU A CA 1
ATOM 821 C C . GLU A 1 97 ? -0.770 6.029 14.405 1.00 96.62 97 GLU A C 1
ATOM 823 O O . GLU A 1 97 ? -1.688 6.770 14.762 1.00 96.62 97 GLU A O 1
ATOM 828 N N . PRO A 1 98 ? 0.306 6.509 13.738 1.00 97.62 98 PRO A N 1
ATOM 829 C CA . PRO A 1 98 ? 0.417 7.933 13.429 1.00 97.62 98 PRO A CA 1
ATOM 830 C C . PRO A 1 98 ? -0.748 8.433 12.574 1.00 97.62 98 PRO A C 1
ATOM 832 O O . PRO A 1 98 ? -1.291 9.493 12.853 1.00 97.62 98 PRO A O 1
ATOM 835 N N . PHE A 1 99 ? -1.200 7.631 11.603 1.00 96.94 99 PHE A N 1
ATOM 836 C CA . PHE A 1 99 ? -2.349 7.982 10.773 1.00 96.94 99 PHE A CA 1
ATOM 837 C C . PHE A 1 99 ? -3.619 8.218 11.605 1.00 96.94 99 PHE A C 1
ATOM 839 O O . PHE A 1 99 ? -4.284 9.233 11.428 1.00 96.94 99 PHE A O 1
ATOM 846 N N . ASN A 1 100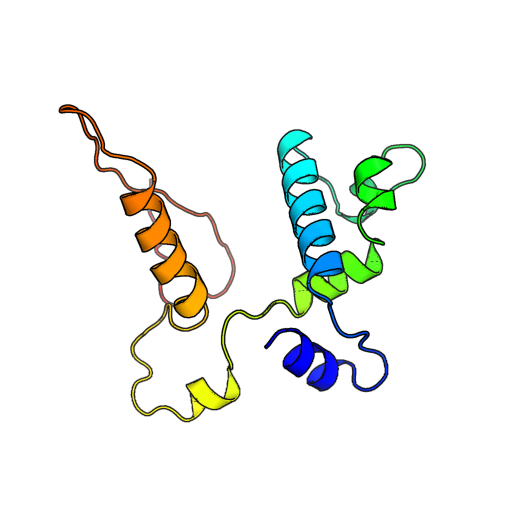 ? -3.932 7.343 12.566 1.00 96.69 100 ASN A N 1
ATOM 847 C CA . ASN A 1 100 ? -5.087 7.541 13.449 1.00 96.69 100 ASN A CA 1
ATOM 848 C C . ASN A 1 100 ? -4.929 8.744 14.387 1.00 96.69 100 ASN A C 1
ATOM 850 O O . ASN A 1 100 ? -5.913 9.417 14.69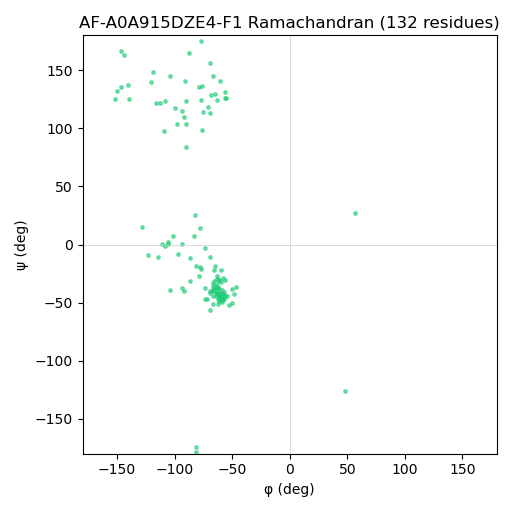1 1.00 96.69 100 ASN A O 1
ATOM 854 N N . VAL A 1 101 ? -3.711 9.012 14.866 1.00 97.88 101 VAL A N 1
ATOM 855 C CA . VAL A 1 101 ? -3.423 10.212 15.667 1.00 97.88 101 VAL A CA 1
ATOM 856 C C . VAL A 1 101 ? -3.693 11.471 14.848 1.00 97.88 101 VAL A C 1
ATOM 858 O O . VAL A 1 101 ? -4.362 12.380 15.336 1.00 97.88 101 VA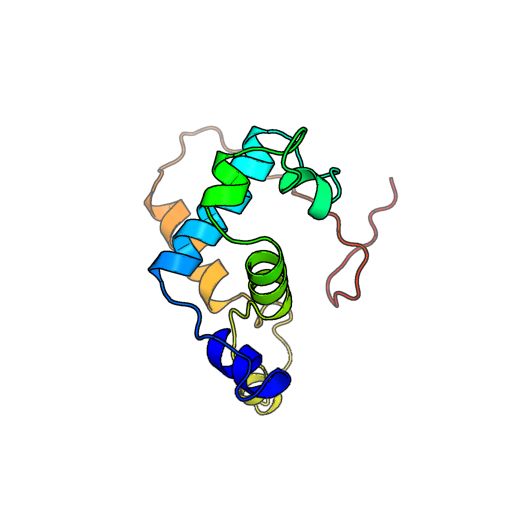L A O 1
ATOM 861 N N . ASP A 1 102 ? -3.235 11.506 13.600 1.00 97.50 102 ASP A N 1
ATOM 862 C CA . ASP A 1 102 ? -3.428 12.653 12.717 1.00 97.50 102 ASP A CA 1
ATOM 863 C C . ASP A 1 102 ? -4.905 12.851 12.353 1.00 97.50 102 ASP A C 1
ATOM 865 O O . ASP A 1 102 ? -5.386 13.981 1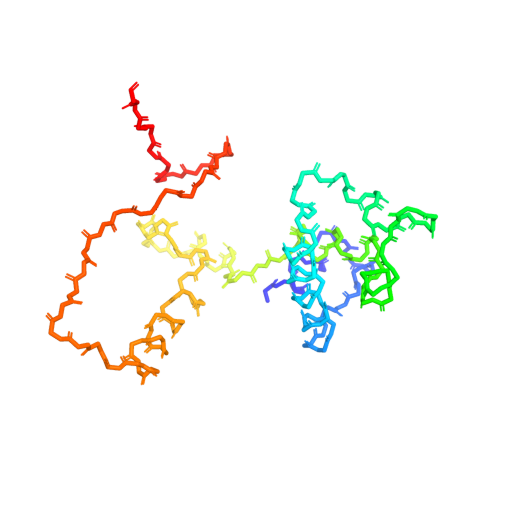2.399 1.00 97.50 102 ASP A O 1
ATOM 869 N N . LEU A 1 103 ? -5.662 11.776 12.098 1.00 96.62 103 LEU A N 1
ATOM 870 C CA . LEU A 1 103 ? -7.107 11.866 11.846 1.00 96.62 103 LEU A CA 1
ATOM 871 C C . LEU A 1 103 ? -7.874 12.487 13.021 1.00 96.62 103 LEU A C 1
ATOM 873 O O . LEU A 1 103 ? -8.712 13.359 12.808 1.00 96.62 103 LEU A O 1
ATOM 877 N N . ARG A 1 104 ? -7.564 12.086 14.262 1.00 95.75 104 ARG A N 1
ATOM 878 C CA . ARG A 1 104 ? -8.197 12.655 15.469 1.00 95.75 104 ARG A CA 1
ATOM 879 C C . ARG A 1 104 ? -7.849 14.125 15.681 1.00 95.75 104 ARG A C 1
ATOM 881 O O . ARG A 1 104 ? -8.643 14.864 16.243 1.00 95.75 104 ARG A O 1
ATOM 888 N N . ARG A 1 105 ? -6.653 14.542 15.263 1.00 97.19 105 ARG A N 1
ATOM 889 C CA . ARG A 1 105 ? -6.211 15.941 15.358 1.00 97.19 105 ARG A CA 1
ATOM 890 C C . ARG A 1 105 ? -6.796 16.816 14.253 1.00 97.19 105 ARG A C 1
ATOM 892 O O . ARG A 1 105 ? -6.912 18.019 14.447 1.00 97.19 105 ARG A O 1
ATOM 899 N N . ALA A 1 106 ? -7.120 16.229 13.104 1.00 97.56 106 ALA A N 1
ATOM 900 C CA . ALA A 1 106 ? -7.593 16.956 11.932 1.00 97.56 106 ALA A CA 1
ATOM 901 C C . ALA A 1 106 ? -9.065 17.383 12.024 1.00 97.56 106 ALA A C 1
ATOM 903 O O . ALA A 1 106 ? -9.481 18.261 11.271 1.00 97.56 106 ALA A O 1
ATOM 904 N N . TYR A 1 107 ? -9.858 16.764 12.902 1.00 96.62 107 TYR A N 1
ATOM 905 C CA . TYR A 1 107 ? -11.293 17.011 12.962 1.00 96.62 107 TYR A CA 1
ATOM 906 C C . TYR A 1 107 ? -11.861 16.820 14.371 1.00 96.62 107 TYR A C 1
ATOM 908 O O . TYR A 1 107 ? -11.625 15.794 15.008 1.00 96.62 107 TYR A O 1
ATOM 916 N N . THR A 1 108 ? -12.664 17.787 14.819 1.00 96.81 108 THR A N 1
ATOM 917 C CA . THR A 1 108 ? -13.467 17.691 16.045 1.00 96.81 108 THR A CA 1
ATOM 918 C C . THR A 1 108 ? -14.904 17.335 15.658 1.00 96.81 108 THR A C 1
ATOM 920 O O . THR A 1 108 ? -15.533 18.126 14.949 1.00 96.81 108 THR A O 1
ATOM 923 N N . PRO A 1 109 ? -15.437 16.172 16.076 1.00 96.25 109 PRO A N 1
ATOM 924 C CA . PRO A 1 109 ? -16.808 15.787 15.756 1.00 96.25 109 PRO A CA 1
ATOM 925 C C . PRO A 1 109 ? -17.834 16.658 16.491 1.00 96.25 109 PRO A C 1
ATOM 927 O O . PRO A 1 109 ? -17.546 17.220 17.548 1.00 96.25 109 PRO A O 1
ATOM 930 N N . SER A 1 110 ? -19.041 16.744 15.929 1.00 96.69 110 SER A N 1
ATOM 931 C CA . SER A 1 110 ? -20.209 17.319 16.601 1.00 96.69 110 SER A CA 1
ATOM 932 C C . SER A 1 110 ? -20.868 16.301 17.546 1.00 96.69 110 SER A C 1
ATOM 934 O O . SER A 1 110 ? -20.354 15.205 17.762 1.00 96.69 110 SER A O 1
ATOM 936 N N . GLU A 1 111 ? -22.012 16.667 18.125 1.00 97.06 111 GLU A N 1
ATOM 937 C CA . GLU A 1 111 ? -22.712 15.894 19.162 1.00 97.06 111 GLU A CA 1
ATOM 938 C C . GLU A 1 111 ? -23.163 14.496 18.706 1.00 97.06 111 GLU A C 1
ATOM 940 O O . GLU A 1 111 ? -23.203 13.561 19.504 1.00 97.06 111 GLU A O 1
ATOM 945 N N . CYS A 1 112 ? -23.477 14.329 17.420 1.00 97.38 112 CYS A N 1
ATOM 946 C CA . CYS A 1 112 ? -23.997 13.077 16.880 1.00 97.38 112 CYS A CA 1
ATOM 947 C C . CYS A 1 112 ? -22.879 12.254 16.232 1.00 97.38 112 CYS A C 1
ATOM 949 O O . CYS A 1 112 ? -22.472 12.523 15.101 1.00 97.38 112 CYS A O 1
ATOM 951 N N . VAL A 1 113 ? -22.421 11.211 16.927 1.00 97.12 113 VAL A N 1
ATOM 952 C CA . VAL A 1 113 ? -21.424 10.254 16.425 1.00 97.12 113 VAL A CA 1
ATOM 953 C C . VAL A 1 113 ? -22.000 8.843 16.359 1.00 97.12 113 VAL A C 1
ATOM 955 O O . VAL A 1 113 ? -22.849 8.463 17.160 1.00 97.12 113 VAL A O 1
ATOM 958 N N . THR A 1 114 ? -21.539 8.051 15.394 1.00 96.94 114 THR A N 1
ATOM 959 C CA . THR A 1 114 ? -21.936 6.646 15.230 1.00 96.94 114 THR A CA 1
ATOM 960 C C . THR A 1 114 ? -20.705 5.757 15.317 1.00 96.94 114 THR A C 1
ATOM 962 O O . THR A 1 114 ? -19.646 6.102 14.791 1.00 96.94 114 THR A O 1
ATOM 965 N N . VAL A 1 115 ? -20.852 4.616 15.988 1.00 96.81 115 VAL A N 1
ATOM 966 C CA . VAL A 1 115 ? -19.837 3.566 16.060 1.00 96.81 115 VAL A CA 1
ATOM 967 C C . VAL A 1 115 ? -20.410 2.336 15.382 1.00 96.81 115 VAL A C 1
ATOM 969 O O . VAL A 1 115 ? -21.457 1.843 15.786 1.00 96.81 115 VAL A O 1
ATOM 972 N N . ASP A 1 116 ? -19.714 1.873 14.354 1.00 96.12 116 ASP A N 1
ATOM 973 C CA . ASP A 1 116 ? -20.064 0.680 13.596 1.00 96.12 116 ASP A CA 1
ATOM 974 C C . ASP A 1 116 ? -18.774 -0.005 13.120 1.00 96.12 116 ASP A C 1
ATOM 976 O O . ASP A 1 116 ? -17.677 0.568 13.175 1.00 96.12 116 ASP A O 1
ATOM 980 N N . GLU A 1 117 ? -18.890 -1.241 12.662 1.00 93.69 117 GLU A N 1
ATOM 981 C CA . GLU A 1 117 ? -17.789 -2.040 12.147 1.00 93.69 117 GLU A CA 1
ATOM 982 C C . GLU A 1 117 ? -17.608 -1.876 10.634 1.00 93.69 117 GLU A C 1
ATOM 984 O O . GLU A 1 117 ? -18.552 -1.839 9.849 1.00 93.69 117 GLU A O 1
ATOM 989 N N . GLN A 1 118 ? -16.350 -1.826 10.188 1.00 93.00 118 GLN A N 1
ATOM 990 C CA . GLN A 1 118 ? -16.019 -1.865 8.767 1.00 93.00 118 GLN A CA 1
ATOM 991 C C . GLN A 1 118 ? -15.291 -3.162 8.426 1.00 93.00 118 GLN A C 1
ATOM 993 O O . GLN A 1 118 ? -14.197 -3.443 8.923 1.00 93.00 118 GLN A O 1
ATOM 998 N N . LEU A 1 119 ? -15.859 -3.927 7.495 1.00 92.94 119 LEU A N 1
ATOM 999 C CA . LEU A 1 119 ? -15.268 -5.174 7.022 1.00 92.94 119 LEU A CA 1
ATOM 1000 C C . LEU A 1 119 ? -14.421 -4.945 5.770 1.00 92.94 119 LEU A C 1
ATOM 1002 O O . LEU A 1 119 ? -14.925 -4.635 4.691 1.00 92.94 119 LEU A O 1
ATOM 1006 N N . THR A 1 120 ? -13.112 -5.166 5.890 1.00 91.94 120 THR A N 1
ATOM 1007 C CA . THR A 1 120 ? -12.216 -5.213 4.726 1.00 91.94 120 THR A CA 1
ATOM 1008 C C . THR A 1 120 ? -12.098 -6.647 4.224 1.00 91.94 120 THR A C 1
ATOM 1010 O O . THR A 1 120 ? -11.485 -7.501 4.867 1.00 91.94 120 THR A O 1
ATOM 1013 N N . THR A 1 121 ? -12.675 -6.924 3.054 1.00 92.06 121 THR A N 1
ATOM 1014 C CA . THR A 1 121 ? -12.647 -8.275 2.473 1.00 92.06 121 THR A CA 1
ATOM 1015 C C . THR A 1 121 ? -11.222 -8.709 2.108 1.00 92.06 121 THR A C 1
ATOM 1017 O O . THR A 1 121 ? -10.485 -8.002 1.421 1.00 92.06 121 THR A O 1
ATOM 1020 N N . PHE A 1 122 ? -10.814 -9.902 2.557 1.00 94.00 122 PHE A N 1
ATOM 1021 C CA . PHE A 1 122 ? -9.505 -10.471 2.232 1.00 94.00 122 PHE A CA 1
ATOM 1022 C C . PHE A 1 122 ? -9.523 -12.003 2.246 1.00 94.00 122 PHE A C 1
ATOM 1024 O O . PHE A 1 122 ? -9.859 -12.639 3.246 1.00 94.00 122 PHE A O 1
ATOM 1031 N N . ARG A 1 123 ? -9.106 -12.629 1.138 1.00 92.19 123 ARG A N 1
ATOM 1032 C CA . ARG A 1 123 ? -9.105 -14.098 0.993 1.00 92.19 123 ARG A CA 1
ATOM 1033 C C . ARG A 1 123 ? -7.757 -14.770 1.285 1.00 92.19 123 ARG A C 1
ATOM 1035 O O . ARG A 1 123 ? -7.713 -15.993 1.399 1.00 92.19 123 ARG A O 1
ATOM 1042 N N . GLY A 1 124 ? -6.679 -14.011 1.483 1.00 93.50 124 GLY A N 1
ATOM 1043 C CA . GLY A 1 124 ? -5.364 -14.564 1.824 1.00 93.50 124 GLY A CA 1
ATOM 1044 C C . GLY A 1 124 ? -5.228 -15.009 3.286 1.00 93.50 124 GLY A C 1
ATOM 1045 O O . GLY A 1 124 ? -6.116 -14.801 4.114 1.00 93.50 124 GLY A O 1
ATOM 1046 N N . ARG A 1 125 ? -4.080 -15.612 3.622 1.00 93.31 125 ARG A N 1
ATOM 1047 C CA . ARG A 1 125 ? -3.756 -16.019 4.999 1.00 93.31 125 ARG A CA 1
ATOM 1048 C C . ARG A 1 125 ? -3.528 -14.781 5.868 1.00 93.31 125 ARG A C 1
ATOM 1050 O O . ARG A 1 125 ? -2.553 -14.062 5.669 1.00 93.31 125 ARG A O 1
ATOM 1057 N N . CYS A 1 126 ? -4.412 -14.552 6.833 1.00 93.62 126 CYS A N 1
ATOM 1058 C CA . CYS A 1 126 ? -4.317 -13.458 7.794 1.00 93.62 126 CYS A CA 1
ATOM 1059 C C . CYS A 1 126 ? -4.731 -13.969 9.190 1.00 93.62 126 CYS A C 1
ATOM 1061 O O . CYS A 1 126 ? -5.825 -14.517 9.320 1.00 93.62 126 CYS A O 1
ATOM 1063 N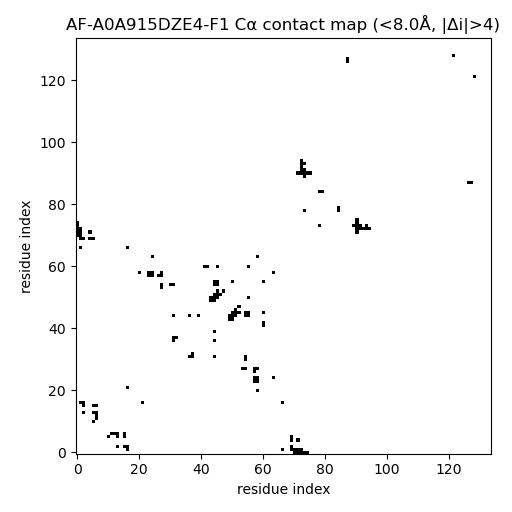 N . PRO A 1 127 ? -3.887 -13.817 10.232 1.00 90.81 127 PRO A N 1
ATOM 1064 C CA . PRO A 1 127 ? -4.087 -14.458 11.540 1.00 90.81 127 PRO A CA 1
ATOM 1065 C C . PRO A 1 127 ? -5.210 -13.847 12.397 1.00 90.81 127 PRO A C 1
ATOM 1067 O O . PRO A 1 127 ? -5.458 -14.316 13.508 1.00 90.81 127 PRO A O 1
ATOM 1070 N N . PHE A 1 128 ? -5.846 -12.778 11.926 1.00 90.94 128 PHE A N 1
ATOM 1071 C CA . PHE A 1 128 ? -6.984 -12.104 12.565 1.00 90.94 128 PHE A CA 1
ATOM 1072 C C . PHE A 1 128 ? -8.160 -11.933 11.597 1.00 90.94 128 PHE A C 1
ATOM 1074 O O . PHE A 1 128 ? -9.067 -11.153 11.857 1.00 90.94 128 PHE A O 1
ATOM 1081 N N . ARG A 1 129 ? -8.158 -12.654 10.469 1.00 93.38 129 ARG A N 1
ATOM 1082 C CA . ARG A 1 129 ? -9.333 -12.714 9.603 1.00 93.38 129 ARG A CA 1
ATOM 1083 C C . ARG A 1 129 ? -10.438 -13.481 10.320 1.00 93.38 129 ARG A C 1
ATOM 1085 O O . ARG A 1 129 ? -10.211 -14.610 10.749 1.00 93.38 129 ARG A O 1
ATOM 1092 N N . GLN A 1 130 ? -11.620 -12.889 10.374 1.00 92.44 130 GLN A N 1
ATOM 1093 C CA . GLN A 1 130 ? -12.827 -13.526 10.883 1.00 92.44 130 GLN A CA 1
ATOM 1094 C C . GLN A 1 130 ? -13.731 -13.919 9.713 1.00 92.44 130 GLN A C 1
ATOM 1096 O O . GLN A 1 130 ? -13.752 -13.250 8.679 1.00 92.44 130 GLN A O 1
ATOM 1101 N N . TYR A 1 131 ? -14.426 -15.043 9.863 1.00 90.88 131 TYR A N 1
ATOM 1102 C CA . TYR A 1 131 ? -15.564 -15.378 9.019 1.00 90.88 131 TYR A CA 1
ATOM 1103 C C . TYR A 1 131 ? -16.801 -14.815 9.703 1.00 90.88 131 TYR A C 1
ATOM 1105 O O . TYR A 1 131 ? -17.036 -15.118 10.870 1.00 90.88 131 TYR A O 1
ATOM 1113 N N . ILE A 1 132 ? -17.543 -13.981 8.987 1.00 89.88 132 ILE A N 1
ATOM 1114 C CA . ILE A 1 132 ? -18.809 -13.433 9.457 1.00 89.88 132 ILE A CA 1
ATOM 1115 C C . ILE A 1 132 ? -19.872 -14.120 8.604 1.00 89.88 132 ILE A C 1
ATOM 1117 O O . ILE A 1 132 ? -20.026 -13.745 7.438 1.00 89.88 132 ILE A O 1
ATOM 1121 N N . PRO A 1 133 ? -20.505 -15.195 9.113 1.00 84.38 133 PRO A N 1
ATOM 1122 C CA . PRO A 1 133 ? -21.672 -15.754 8.460 1.00 84.38 133 PRO A CA 1
ATOM 1123 C C . PRO A 1 133 ? -22.764 -14.692 8.492 1.00 84.38 133 PRO A C 1
ATOM 1125 O O . PRO A 1 133 ? -23.081 -14.156 9.552 1.00 84.38 133 PRO A O 1
ATOM 1128 N N . SER A 1 134 ? -23.275 -14.362 7.315 1.00 64.50 134 SER A N 1
ATOM 1129 C CA . SER A 1 134 ? -24.577 -13.716 7.171 1.00 64.50 134 SER A CA 1
ATOM 1130 C C . SER A 1 134 ? -25.617 -14.811 7.018 1.00 64.50 134 SER A C 1
ATOM 1132 O O . SER A 1 134 ? -25.307 -15.771 6.271 1.00 64.50 134 SER A O 1
#

Foldseek 3Di:
DLQVQLCVVVPPVDDDDDPQLVVLLVVLVVVCVVVVVPPPDLVQCCDPPRHDPSNCVSDPSVVSVSCVVRPWPDDPVVLVPDPDPPPLCRRNCNPVVVVVVVVPVVDDDDPDDDDDDDDDDDDDDGPPDDDDDD

Nearest PDB structures (foldseek):
  5mdy-assembly1_s  TM=2.053E-01  e=6.515E+00  Escherichia coli K-12
  7nbu-assembly1_N  TM=2.070E-01  e=6.912E+00  Escherichia coli K-12

Mean predicted aligned error: 4.39 Å

Sequence (134 aa):
MTNKEGSRVLANVWKSLTIEEFRRFLGVLFLIGVYRGKNEPVPMLWNMNIGRECIRNGVARNRFYQILRFLRFDDAERRRRLPERRDKLAPIRKVFEPFNVDLRRAYTPSECVTVDEQLTTFRGRCPFRQYIPS

Secondary structure (DSSP, 8-state):
-HHHHHHHHHGGG-PPPPHHHHHHHHHHHHHHHHTTGGGS-HHHHT-TTTS-HHHHHHS-HHHHHHHHHH--SS-HHHHHH-S-TT-TTHHHHHHHHHHHHHHHHH----S------------S--TT------

Radius of gyration: 18.48 Å; Cα contacts (8 Å, |Δi|>4): 84; chains: 1; bounding box: 46×34×49 Å